Protein AF-A0A9D9GZP0-F1 (afdb_monomer_lite)

pLDDT: mean 79.46, std 10.84, range [44.0, 91.5]

Radius of gyration: 14.7 Å; chains: 1; bounding box: 45×24×39 Å

Foldseek 3Di:
DDPVVVVVLVVVLQVVLVVCCVVLCVVCVVLLVVCCVVQVVDDPVLSVLLSCLLVVHDLVRVCSNVVHDSVVSVVSVVVSCVSVVNPDPPDRSNNVSPVD

Organism: NCBI:txid2840905

Secondary structure (DSSP, 8-state):
--HHHHHHHHHHHHHHHHHHHHHHHHH-HHHHHHHHHH-TT--HHHHHHHHHHHTT--HHHHHHHTT--HHHHHHHHHHHHHHTT--STTS-HHHHHHT-

Structure (mmCIF, N/CA/C/O backbone):
data_AF-A0A9D9GZP0-F1
#
_entry.id   AF-A0A9D9GZP0-F1
#
loop_
_atom_site.group_PDB
_atom_site.id
_atom_site.type_symbol
_atom_site.label_atom_id
_atom_site.label_alt_id
_atom_site.label_comp_id
_atom_site.label_asym_id
_atom_site.label_entity_id
_atom_site.label_seq_id
_atom_site.pdbx_PDB_ins_code
_atom_site.Cartn_x
_atom_site.Cartn_y
_atom_site.Cartn_z
_atom_site.occupancy
_atom_site.B_iso_or_equiv
_atom_site.auth_seq_id
_atom_site.auth_comp_id
_atom_site.auth_asym_id
_atom_site.auth_atom_id
_atom_site.pdbx_PDB_model_num
ATOM 1 N N . MET A 1 1 ? 27.664 2.595 -17.533 1.00 44.00 1 MET A N 1
ATOM 2 C CA . MET A 1 1 ? 26.630 1.588 -17.196 1.00 44.00 1 MET A CA 1
ATOM 3 C C . MET A 1 1 ? 25.743 1.366 -18.411 1.00 44.00 1 MET A C 1
ATOM 5 O O . MET A 1 1 ? 25.167 2.324 -18.907 1.00 44.00 1 MET A O 1
ATOM 9 N N . SER A 1 2 ? 25.689 0.140 -18.927 1.00 46.94 2 SER A N 1
ATOM 10 C CA . SER A 1 2 ? 25.070 -0.187 -20.218 1.00 46.94 2 SER A CA 1
ATOM 11 C C . SER A 1 2 ? 23.527 -0.088 -20.174 1.00 46.94 2 SER A C 1
ATOM 13 O O . SER A 1 2 ? 22.919 -0.735 -19.318 1.00 46.94 2 SER A O 1
ATOM 15 N N . PRO A 1 3 ? 22.868 0.639 -21.106 1.00 70.25 3 PRO A N 1
ATOM 16 C CA . PRO A 1 3 ? 21.405 0.840 -21.148 1.00 70.25 3 PRO A CA 1
ATOM 17 C C . PRO A 1 3 ? 20.577 -0.454 -21.236 1.00 70.25 3 PRO A C 1
ATOM 19 O O . PRO A 1 3 ? 19.375 -0.463 -20.965 1.00 70.25 3 PRO A O 1
ATOM 22 N N . LEU A 1 4 ? 21.225 -1.551 -21.628 1.00 61.25 4 LEU A N 1
ATOM 23 C CA . LEU A 1 4 ? 20.617 -2.859 -21.833 1.00 61.25 4 LEU A CA 1
ATOM 24 C C . LEU A 1 4 ? 20.192 -3.529 -20.516 1.00 61.25 4 LEU A C 1
ATOM 26 O O . LEU A 1 4 ? 19.117 -4.119 -20.458 1.00 61.25 4 LEU A O 1
ATOM 30 N N . ILE A 1 5 ? 20.975 -3.368 -19.441 1.00 62.75 5 ILE A N 1
ATOM 31 C CA . ILE A 1 5 ? 20.692 -3.980 -18.128 1.00 62.75 5 ILE A CA 1
ATOM 32 C C . ILE A 1 5 ? 19.411 -3.392 -17.519 1.00 62.75 5 ILE A C 1
ATOM 34 O O . ILE A 1 5 ? 18.588 -4.116 -16.961 1.00 62.75 5 ILE A O 1
ATOM 38 N N . TRP A 1 6 ? 19.196 -2.083 -17.677 1.00 53.22 6 TRP A N 1
ATOM 39 C CA . TRP A 1 6 ? 17.972 -1.423 -17.219 1.00 53.22 6 TRP A CA 1
ATOM 40 C C . TRP A 1 6 ? 16.732 -1.886 -18.001 1.00 53.22 6 TRP A C 1
ATOM 42 O O . TRP A 1 6 ? 15.688 -2.124 -17.393 1.00 53.22 6 TRP A O 1
ATOM 52 N N . LYS A 1 7 ? 16.846 -2.077 -19.326 1.00 57.94 7 LYS A N 1
ATOM 53 C CA . LYS A 1 7 ? 15.741 -2.588 -20.159 1.00 57.94 7 LYS A CA 1
ATOM 54 C C . LYS A 1 7 ? 15.374 -4.029 -19.801 1.00 57.94 7 LYS A C 1
ATOM 56 O O . LYS A 1 7 ? 14.191 -4.320 -19.636 1.00 57.94 7 LYS A O 1
ATOM 61 N N . LEU A 1 8 ? 16.372 -4.899 -19.629 1.00 58.44 8 LEU A N 1
ATOM 62 C CA . LEU A 1 8 ? 16.159 -6.304 -19.268 1.00 58.44 8 LEU A CA 1
ATOM 63 C C . LEU A 1 8 ? 15.515 -6.440 -17.882 1.00 58.44 8 LEU A C 1
ATOM 65 O O . LEU A 1 8 ? 14.509 -7.133 -17.744 1.00 58.44 8 LEU A O 1
ATOM 69 N N . ARG A 1 9 ? 16.009 -5.700 -16.878 1.00 58.59 9 ARG A N 1
ATOM 70 C CA . ARG A 1 9 ? 15.409 -5.694 -15.532 1.00 58.59 9 ARG A CA 1
ATOM 71 C C . ARG A 1 9 ? 13.962 -5.191 -15.544 1.00 58.59 9 ARG A C 1
ATOM 73 O O . ARG A 1 9 ? 13.119 -5.712 -14.826 1.00 58.59 9 ARG A O 1
ATOM 80 N N . ARG A 1 10 ? 13.657 -4.197 -16.382 1.00 60.12 10 ARG A N 1
ATOM 81 C CA . ARG A 1 10 ? 12.310 -3.623 -16.505 1.00 60.12 10 ARG A CA 1
ATOM 82 C C . ARG A 1 10 ? 11.314 -4.573 -17.181 1.00 60.12 10 ARG A C 1
ATOM 84 O O . ARG A 1 10 ? 10.155 -4.591 -16.781 1.00 60.12 10 ARG A O 1
ATOM 91 N N . SER A 1 11 ? 11.757 -5.362 -18.164 1.00 56.97 11 SER A N 1
ATOM 92 C CA . SER A 1 11 ? 10.915 -6.356 -18.849 1.00 56.97 11 SER A CA 1
ATOM 93 C C . SER A 1 11 ? 10.502 -7.511 -17.934 1.00 56.97 11 SER A C 1
ATOM 95 O O . SER A 1 11 ? 9.370 -7.973 -18.020 1.00 56.97 11 SER A O 1
ATOM 97 N N . LEU A 1 12 ? 11.394 -7.954 -17.044 1.00 60.47 12 LEU A N 1
ATOM 98 C CA . LEU A 1 12 ? 11.100 -9.018 -16.077 1.00 60.47 12 LEU A CA 1
ATOM 99 C C . LEU A 1 12 ? 10.042 -8.573 -15.053 1.00 60.47 12 LEU A C 1
ATOM 101 O O . LEU A 1 12 ? 9.117 -9.320 -14.744 1.00 60.47 12 LEU A O 1
ATOM 105 N N . ASN A 1 13 ? 10.125 -7.322 -14.591 1.00 65.38 13 ASN A N 1
ATOM 106 C CA . ASN A 1 13 ? 9.195 -6.786 -13.595 1.00 65.38 13 ASN A CA 1
ATOM 107 C C . ASN A 1 13 ? 7.779 -6.552 -14.152 1.00 65.38 13 ASN A C 1
ATOM 109 O O . ASN A 1 13 ? 6.804 -6.691 -13.418 1.00 65.38 13 ASN A O 1
ATOM 113 N N . ALA A 1 14 ? 7.649 -6.203 -15.437 1.00 68.31 14 ALA A N 1
ATOM 114 C CA . ALA A 1 14 ? 6.343 -5.971 -16.059 1.00 68.31 14 ALA A CA 1
ATOM 115 C C . ALA A 1 14 ? 5.513 -7.262 -16.168 1.00 68.31 14 ALA A C 1
ATOM 117 O O . ALA A 1 14 ? 4.321 -7.248 -15.866 1.00 68.31 14 ALA A O 1
ATOM 118 N N . ASN A 1 15 ? 6.156 -8.375 -16.532 1.00 71.56 15 ASN A N 1
ATOM 119 C CA . ASN A 1 15 ? 5.501 -9.683 -16.602 1.00 71.56 15 ASN A CA 1
ATOM 120 C C . ASN A 1 15 ? 5.095 -10.174 -15.206 1.00 71.56 15 ASN A C 1
ATOM 122 O O . ASN A 1 15 ? 3.963 -10.609 -15.016 1.00 71.56 15 ASN A O 1
ATOM 126 N N . MET A 1 16 ? 5.966 -9.984 -14.208 1.00 70.94 16 MET A N 1
ATOM 127 C CA . MET A 1 16 ? 5.675 -10.323 -12.812 1.00 70.94 16 MET A CA 1
ATOM 128 C C . MET A 1 16 ? 4.451 -9.570 -12.267 1.00 70.94 16 MET A C 1
ATOM 130 O O . MET A 1 16 ? 3.625 -10.159 -11.574 1.00 70.94 16 MET A O 1
ATOM 134 N N . LEU A 1 17 ? 4.300 -8.280 -12.589 1.00 73.56 17 LEU A N 1
ATOM 135 C CA . LEU A 1 17 ? 3.126 -7.506 -12.175 1.00 73.56 17 LEU A CA 1
ATOM 136 C C . LEU A 1 17 ? 1.834 -8.033 -12.820 1.00 73.56 17 LEU A C 1
ATOM 138 O O . LEU A 1 17 ? 0.815 -8.132 -12.141 1.00 73.56 17 LEU A O 1
ATOM 142 N N . ALA A 1 18 ? 1.868 -8.372 -14.110 1.00 76.00 18 ALA A N 1
ATOM 143 C CA . ALA A 1 18 ? 0.698 -8.880 -14.823 1.00 76.00 18 ALA A CA 1
ATOM 144 C C . ALA A 1 18 ? 0.257 -10.262 -14.306 1.00 76.00 18 ALA A C 1
ATOM 146 O O . ALA A 1 18 ? -0.929 -10.477 -14.058 1.00 76.00 18 ALA A O 1
ATOM 147 N N . GLU A 1 19 ? 1.206 -11.173 -14.080 1.00 75.69 19 GLU A N 1
ATOM 148 C CA . GLU A 1 19 ? 0.947 -12.498 -13.498 1.00 75.69 19 GLU A CA 1
ATOM 149 C C . GLU A 1 19 ? 0.409 -12.395 -12.070 1.00 75.69 19 GLU A C 1
ATOM 151 O O . GLU A 1 19 ? -0.526 -13.109 -11.692 1.00 75.69 19 GLU A O 1
ATOM 156 N N . PHE A 1 20 ? 0.957 -11.460 -11.291 1.00 75.12 20 PHE A N 1
ATOM 157 C CA . PHE A 1 20 ? 0.458 -11.156 -9.961 1.00 75.12 20 PHE A CA 1
ATOM 158 C C . PHE A 1 20 ? -0.985 -10.649 -10.006 1.00 75.12 20 PHE A C 1
ATOM 160 O O . PHE A 1 20 ? -1.827 -11.150 -9.268 1.00 75.12 20 PHE A O 1
ATOM 167 N N . GLU A 1 21 ? -1.292 -9.670 -10.861 1.00 72.31 21 GLU A N 1
ATOM 168 C CA . GLU A 1 21 ? -2.646 -9.116 -10.971 1.00 72.31 21 GLU A CA 1
ATOM 169 C C . GLU A 1 21 ? -3.659 -10.172 -11.419 1.00 72.31 21 GLU A C 1
ATOM 171 O O . GLU A 1 21 ? -4.765 -10.213 -10.876 1.00 72.31 21 GLU A O 1
ATOM 176 N N . ALA A 1 22 ? -3.279 -11.050 -12.350 1.00 76.88 22 ALA A N 1
ATOM 177 C CA . ALA A 1 22 ? -4.118 -12.155 -12.800 1.00 76.88 22 ALA A CA 1
ATOM 178 C C . ALA A 1 22 ? -4.388 -13.160 -11.669 1.00 76.88 22 ALA A C 1
ATOM 180 O O . ALA A 1 22 ? -5.546 -13.463 -11.378 1.00 76.88 22 ALA A O 1
ATOM 181 N N . SER A 1 23 ? -3.335 -13.608 -10.980 1.00 74.62 23 SER A N 1
ATOM 182 C CA . SER A 1 23 ? -3.446 -14.571 -9.876 1.00 74.62 23 SER A CA 1
ATOM 183 C C . SER A 1 23 ? -4.224 -13.984 -8.696 1.00 74.62 23 SER A C 1
ATOM 185 O O . SER A 1 23 ? -5.107 -14.625 -8.131 1.00 74.62 23 SER A O 1
ATOM 187 N N . PHE A 1 24 ? -3.947 -12.727 -8.346 1.00 73.81 24 PHE A N 1
ATOM 188 C CA . PHE A 1 24 ? -4.603 -12.053 -7.233 1.00 73.81 24 PHE A CA 1
ATOM 189 C C . PHE A 1 24 ? -6.077 -11.765 -7.532 1.00 73.81 24 PHE A C 1
ATOM 191 O O . PHE A 1 24 ? -6.918 -11.972 -6.662 1.00 73.81 24 PHE A O 1
ATOM 198 N N . SER A 1 25 ? -6.418 -11.337 -8.753 1.00 71.19 25 SER A N 1
ATOM 199 C CA . SER A 1 25 ? -7.818 -11.080 -9.126 1.00 71.19 25 SER A CA 1
ATOM 200 C C . SER A 1 25 ? -8.663 -12.352 -9.096 1.00 71.19 25 SER A C 1
ATOM 202 O O . SER A 1 25 ? -9.817 -12.289 -8.687 1.00 71.19 25 SER A O 1
ATOM 204 N N . GLN A 1 26 ? -8.090 -13.503 -9.463 1.00 68.75 26 GLN A N 1
ATOM 205 C CA . GLN A 1 26 ? -8.789 -14.790 -9.400 1.00 68.75 26 GLN A CA 1
ATOM 206 C C . GLN A 1 26 ? -9.045 -15.257 -7.962 1.00 68.75 26 GLN A C 1
ATOM 208 O O . GLN A 1 26 ? -10.105 -15.805 -7.677 1.00 68.75 26 GLN A O 1
ATOM 213 N N . ILE A 1 27 ? -8.097 -15.030 -7.050 1.00 67.94 27 ILE A N 1
ATOM 214 C CA . ILE A 1 27 ? -8.197 -15.500 -5.658 1.00 67.94 27 ILE A CA 1
ATOM 215 C C . ILE A 1 27 ? -8.995 -14.515 -4.785 1.00 67.94 27 ILE A C 1
ATOM 217 O O . ILE A 1 27 ? -9.657 -14.913 -3.829 1.00 67.94 27 ILE A O 1
ATOM 221 N N . HIS A 1 28 ? -8.945 -13.220 -5.103 1.00 74.31 28 HIS A N 1
ATOM 222 C CA . HIS A 1 28 ? -9.412 -12.145 -4.226 1.00 74.31 28 HIS A CA 1
ATOM 223 C C . HIS A 1 28 ? -10.393 -11.184 -4.909 1.00 74.31 28 HIS A C 1
ATOM 225 O O . HIS A 1 28 ? -10.412 -9.988 -4.611 1.00 74.31 28 HIS A O 1
ATOM 231 N N . GLN A 1 29 ? -11.249 -11.683 -5.799 1.00 75.31 29 GLN A N 1
ATOM 232 C CA . GLN A 1 29 ? -12.276 -10.855 -6.438 1.00 75.31 29 GLN A CA 1
ATOM 233 C C . GLN A 1 29 ? -13.188 -10.166 -5.401 1.00 75.31 29 GLN A C 1
ATOM 235 O O . GLN A 1 29 ? -13.367 -8.947 -5.442 1.00 75.31 29 GLN A O 1
ATOM 240 N N . SER A 1 30 ? -13.648 -10.912 -4.391 1.00 80.44 30 SER A N 1
ATOM 241 C CA . SER A 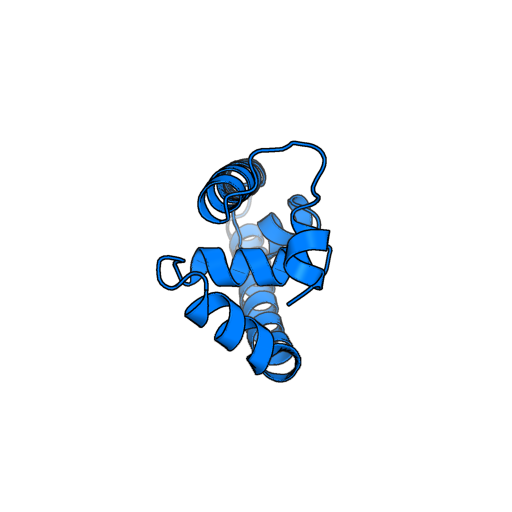1 30 ? -14.501 -10.401 -3.306 1.00 80.44 30 SER A CA 1
ATOM 242 C C . SER A 1 30 ? -13.827 -9.310 -2.466 1.00 80.44 30 SER A C 1
ATOM 244 O O . SER A 1 30 ? -14.490 -8.397 -1.979 1.00 80.44 30 SER A O 1
ATOM 246 N N . PHE A 1 31 ? -12.497 -9.349 -2.334 1.00 84.62 31 PHE A N 1
ATOM 247 C CA . PHE A 1 31 ? -11.742 -8.320 -1.617 1.00 84.62 31 PHE A CA 1
ATOM 248 C C . PHE A 1 31 ? -11.842 -6.967 -2.325 1.00 84.62 31 PHE A C 1
ATOM 250 O O . PHE A 1 31 ? -12.098 -5.949 -1.682 1.00 84.62 31 PHE A O 1
ATOM 257 N N . PHE A 1 32 ? -11.663 -6.936 -3.650 1.00 82.44 32 PHE A N 1
ATOM 258 C CA . PHE A 1 32 ? -11.771 -5.685 -4.402 1.00 82.44 32 PHE A CA 1
ATOM 259 C C . PHE A 1 32 ? -13.198 -5.148 -4.428 1.00 82.44 32 PHE A C 1
ATOM 261 O O . PHE A 1 32 ? -13.371 -3.931 -4.362 1.00 82.44 32 PHE A O 1
ATOM 268 N N . GLU A 1 33 ? -14.197 -6.029 -4.496 1.00 85.12 33 GLU A N 1
ATOM 269 C CA . GLU A 1 33 ? -15.611 -5.650 -4.436 1.00 85.12 33 GLU A CA 1
ATOM 270 C C . GLU A 1 33 ? -15.954 -5.001 -3.089 1.00 85.12 33 GLU A C 1
ATOM 272 O O . GLU A 1 33 ? -16.472 -3.882 -3.065 1.00 85.12 33 GLU A O 1
ATOM 277 N N . ASN A 1 34 ? -15.569 -5.631 -1.974 1.00 87.31 34 ASN A N 1
ATOM 278 C CA . ASN A 1 34 ? -15.778 -5.081 -0.631 1.00 87.31 34 ASN A CA 1
ATOM 279 C C . ASN A 1 34 ? -15.015 -3.761 -0.435 1.00 87.31 34 ASN A C 1
ATOM 281 O O . ASN A 1 34 ? -15.579 -2.771 0.031 1.00 87.31 34 ASN A O 1
ATOM 285 N N . LEU A 1 35 ? -13.753 -3.702 -0.873 1.00 86.75 35 LEU A N 1
ATOM 286 C CA . LEU A 1 35 ? -12.937 -2.491 -0.778 1.00 86.75 35 LEU A CA 1
ATOM 287 C C . LEU A 1 35 ? -13.512 -1.347 -1.627 1.00 86.75 35 LEU A C 1
ATOM 289 O O . LEU A 1 35 ? -13.436 -0.185 -1.236 1.00 86.75 35 LEU A O 1
ATOM 293 N N . GLN A 1 36 ? -14.083 -1.650 -2.794 1.00 85.94 36 GLN A N 1
ATOM 294 C CA . GLN A 1 36 ? -14.719 -0.655 -3.654 1.00 85.94 36 GLN A CA 1
ATOM 295 C C . GLN A 1 36 ? -16.056 -0.170 -3.095 1.00 85.94 36 GLN A C 1
ATOM 297 O O . GLN A 1 36 ? -16.379 1.005 -3.276 1.00 85.94 36 GLN A O 1
ATOM 302 N N . LYS A 1 37 ? -16.804 -1.045 -2.417 1.00 87.50 37 LYS A N 1
ATOM 303 C CA . LYS A 1 37 ? -18.055 -0.698 -1.741 1.00 87.50 37 LYS A CA 1
ATOM 304 C C . LYS A 1 37 ? -17.811 0.259 -0.572 1.00 87.50 37 LYS A C 1
ATOM 306 O O . LYS A 1 37 ? -18.481 1.285 -0.488 1.00 87.50 37 LYS A O 1
ATOM 311 N N . ASP A 1 38 ? -16.815 -0.031 0.260 1.00 86.81 38 ASP A N 1
ATOM 312 C CA . ASP A 1 38 ? -16.524 0.764 1.460 1.00 86.81 38 ASP A CA 1
ATOM 313 C C . ASP A 1 38 ? -15.683 2.010 1.147 1.00 86.81 38 ASP A C 1
ATOM 315 O O . ASP A 1 38 ? -15.884 3.080 1.723 1.00 86.81 38 ASP A O 1
ATOM 319 N N . PHE A 1 39 ? -14.760 1.903 0.186 1.00 88.31 39 PHE A N 1
ATOM 320 C CA . PHE A 1 39 ? -13.845 2.978 -0.196 1.00 88.31 39 PHE A CA 1
ATOM 321 C C . PHE A 1 39 ? -13.885 3.266 -1.709 1.00 88.31 39 PHE A C 1
ATOM 323 O O . PHE A 1 39 ? -12.874 3.129 -2.412 1.00 88.31 39 PHE A O 1
ATOM 330 N N . PRO A 1 40 ? -15.017 3.774 -2.237 1.00 86.38 40 PRO A N 1
ATOM 331 C CA . PRO A 1 40 ? -15.186 4.043 -3.670 1.00 86.38 40 PRO A CA 1
ATOM 332 C C . PRO A 1 40 ? -14.236 5.124 -4.208 1.00 86.38 40 PRO A C 1
ATOM 334 O O . PRO A 1 40 ? -14.004 5.211 -5.410 1.00 86.38 40 PRO A O 1
ATOM 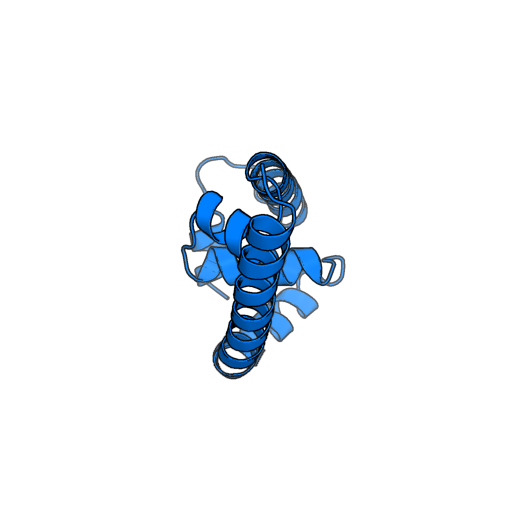337 N N . ARG A 1 41 ? -13.647 5.942 -3.324 1.00 87.00 41 ARG A N 1
ATOM 338 C CA . ARG A 1 41 ? -12.690 7.010 -3.667 1.00 87.00 41 ARG A CA 1
ATOM 339 C C . ARG A 1 41 ? -11.245 6.521 -3.846 1.00 87.00 41 ARG A C 1
ATOM 341 O O . ARG A 1 41 ? -10.363 7.341 -4.118 1.00 87.00 41 ARG A O 1
ATOM 348 N N . LEU A 1 42 ? -10.968 5.229 -3.642 1.00 87.88 42 LEU A N 1
ATOM 349 C CA . LEU A 1 42 ? -9.636 4.669 -3.878 1.00 87.88 42 LEU A CA 1
ATOM 350 C C . LEU A 1 42 ? -9.365 4.528 -5.373 1.00 87.88 42 LEU A C 1
ATOM 352 O O . LEU A 1 42 ? -10.145 3.941 -6.123 1.00 87.88 42 LEU A O 1
ATOM 356 N N . THR A 1 43 ? -8.208 5.027 -5.789 1.00 88.38 43 THR A N 1
ATOM 357 C CA . THR A 1 43 ? -7.715 4.850 -7.158 1.00 88.38 43 THR A CA 1
ATOM 358 C C . THR A 1 43 ? -7.305 3.397 -7.404 1.00 88.38 43 THR A C 1
ATOM 360 O O . THR A 1 43 ? -6.985 2.661 -6.469 1.00 88.38 43 THR A O 1
ATOM 363 N N . HIS A 1 44 ? -7.235 2.975 -8.669 1.00 83.69 44 HIS A N 1
ATOM 364 C CA . HIS A 1 44 ? -6.755 1.631 -9.019 1.00 83.69 44 HIS A CA 1
ATOM 365 C C . HIS A 1 44 ? -5.359 1.330 -8.449 1.00 83.69 44 HIS A C 1
ATOM 367 O O . HIS A 1 44 ? -5.122 0.236 -7.943 1.00 83.69 44 HIS A O 1
ATOM 373 N N . ALA A 1 45 ? -4.455 2.314 -8.454 1.00 84.62 45 ALA A N 1
ATOM 374 C CA . ALA A 1 45 ? -3.123 2.171 -7.869 1.00 84.62 45 ALA A CA 1
ATOM 375 C C . ALA A 1 45 ? -3.169 1.934 -6.348 1.00 84.62 45 ALA A C 1
ATOM 377 O O . ALA A 1 45 ? -2.398 1.138 -5.819 1.00 84.62 45 ALA A O 1
ATOM 378 N N . GLU A 1 46 ? -4.093 2.587 -5.644 1.00 88.38 46 GLU A N 1
ATOM 379 C CA . GLU A 1 46 ? -4.285 2.398 -4.204 1.00 88.38 46 GLU A CA 1
ATOM 380 C C . GLU A 1 46 ? -4.912 1.040 -3.880 1.00 88.38 46 GLU A C 1
ATOM 382 O O . GLU A 1 46 ? -4.475 0.388 -2.937 1.00 88.38 46 GLU A O 1
ATOM 387 N N . LYS A 1 47 ? -5.866 0.571 -4.693 1.00 87.25 47 LYS A N 1
ATOM 388 C CA . LYS A 1 47 ? -6.435 -0.779 -4.561 1.00 87.25 47 LYS A CA 1
ATOM 389 C C . LYS A 1 47 ? -5.365 -1.859 -4.750 1.00 87.25 47 LYS A C 1
ATOM 391 O O . LYS A 1 47 ? -5.289 -2.788 -3.949 1.00 87.25 47 LYS A O 1
ATOM 396 N N . ARG A 1 48 ? -4.487 -1.703 -5.750 1.00 86.00 48 ARG A N 1
ATOM 397 C CA . ARG A 1 48 ? -3.320 -2.585 -5.950 1.00 86.00 48 ARG A CA 1
ATOM 398 C C . ARG A 1 48 ? -2.377 -2.548 -4.752 1.00 86.00 48 ARG A C 1
ATOM 400 O O . ARG A 1 48 ? -1.935 -3.589 -4.282 1.00 86.00 48 ARG A O 1
ATOM 407 N N . LEU A 1 49 ? -2.118 -1.362 -4.201 1.00 88.50 49 LEU A N 1
ATOM 408 C CA . LEU A 1 49 ? -1.315 -1.233 -2.989 1.00 88.50 49 LEU A CA 1
ATOM 409 C C . LEU A 1 49 ? -1.946 -1.979 -1.800 1.00 88.50 49 LEU A C 1
ATOM 411 O O . LEU A 1 49 ? -1.224 -2.671 -1.088 1.00 88.50 49 LEU A O 1
ATOM 415 N N . CYS A 1 50 ? -3.267 -1.902 -1.606 1.00 89.38 50 CYS A N 1
ATOM 416 C CA . CYS A 1 50 ? -3.962 -2.689 -0.582 1.00 89.38 50 CYS A CA 1
ATOM 417 C C . CYS A 1 50 ? -3.773 -4.198 -0.790 1.00 89.38 50 CYS A C 1
ATOM 419 O O . CYS A 1 50 ? -3.456 -4.905 0.164 1.00 89.38 50 CYS A O 1
ATOM 421 N N . ALA A 1 51 ? -3.912 -4.678 -2.028 1.00 86.81 51 ALA A N 1
ATOM 422 C CA . ALA A 1 51 ? -3.701 -6.082 -2.376 1.00 86.81 51 ALA A CA 1
ATOM 423 C C . ALA A 1 51 ? -2.298 -6.565 -1.980 1.00 86.81 51 ALA A C 1
ATOM 425 O O . ALA A 1 51 ? -2.154 -7.553 -1.262 1.00 86.81 51 ALA A O 1
ATOM 426 N N . PHE A 1 52 ? -1.259 -5.815 -2.354 1.00 86.75 52 PHE A N 1
ATOM 427 C CA . PHE A 1 52 ? 0.111 -6.166 -1.988 1.00 86.75 52 PHE A CA 1
ATOM 428 C C . PHE A 1 52 ? 0.340 -6.187 -0.470 1.00 86.75 52 PHE A C 1
ATOM 430 O O . PHE A 1 52 ? 1.058 -7.041 0.047 1.00 86.75 52 PHE A O 1
ATOM 437 N N . ILE A 1 53 ? -0.272 -5.252 0.258 1.00 87.94 53 ILE A N 1
ATOM 438 C CA . ILE A 1 53 ? -0.138 -5.168 1.717 1.00 87.94 53 ILE A CA 1
ATOM 439 C C . ILE A 1 53 ? -0.873 -6.319 2.411 1.00 87.94 53 ILE A C 1
ATOM 441 O O . ILE A 1 53 ? -0.365 -6.832 3.406 1.00 87.94 53 ILE A O 1
ATOM 445 N N . ARG A 1 54 ? -2.024 -6.747 1.880 1.00 85.88 54 ARG A N 1
ATOM 446 C CA . ARG A 1 54 ? -2.774 -7.915 2.365 1.00 85.88 54 ARG A CA 1
ATOM 447 C C . ARG A 1 54 ? -1.964 -9.205 2.242 1.00 85.88 54 ARG A C 1
ATOM 449 O O . ARG A 1 54 ? -2.032 -10.047 3.128 1.00 85.88 54 ARG A O 1
ATOM 456 N N . LEU A 1 55 ? -1.149 -9.329 1.196 1.00 83.44 55 LEU A N 1
ATOM 457 C CA . LEU A 1 55 ? -0.216 -10.448 1.026 1.00 83.44 55 LEU A CA 1
ATOM 458 C C . LEU A 1 55 ? 1.053 -10.342 1.883 1.00 83.44 55 LEU A C 1
ATOM 460 O O . LEU A 1 55 ? 1.992 -11.106 1.686 1.00 83.44 55 LEU A O 1
ATOM 464 N N . ASN A 1 56 ? 1.108 -9.388 2.815 1.00 84.25 56 ASN A N 1
ATOM 465 C CA . ASN A 1 56 ? 2.258 -9.141 3.681 1.00 84.25 56 ASN A CA 1
ATOM 466 C C . ASN A 1 56 ? 3.563 -8.810 2.935 1.00 84.25 56 ASN A C 1
ATOM 468 O O . ASN A 1 56 ? 4.645 -8.957 3.501 1.00 84.25 56 ASN A O 1
ATOM 472 N N . LEU A 1 57 ? 3.481 -8.287 1.705 1.00 85.81 57 LEU A N 1
ATOM 473 C CA . LEU A 1 57 ? 4.670 -7.836 0.983 1.00 85.81 57 LEU A CA 1
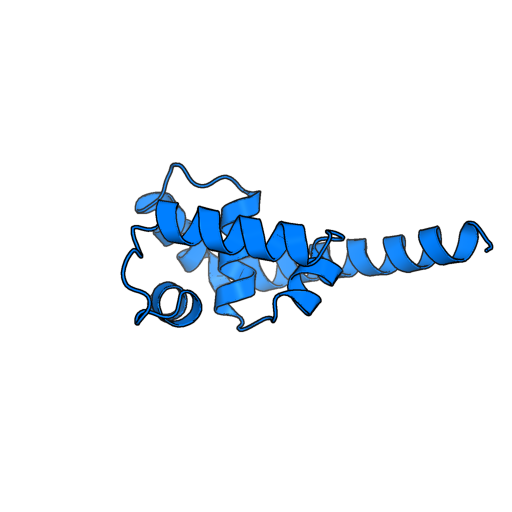ATOM 474 C C . LEU A 1 57 ? 5.297 -6.615 1.666 1.00 85.81 57 LEU A C 1
ATOM 476 O O . LEU A 1 57 ? 4.624 -5.665 2.099 1.00 85.81 57 LEU A O 1
ATOM 480 N N . SER A 1 58 ? 6.624 -6.623 1.724 1.00 87.12 58 SER A N 1
ATOM 481 C CA . SER A 1 58 ? 7.422 -5.525 2.249 1.00 87.12 58 SER A CA 1
ATOM 482 C C . SER A 1 58 ? 7.419 -4.330 1.294 1.00 87.12 58 SER A C 1
ATOM 484 O O . SER A 1 58 ? 7.272 -4.455 0.081 1.00 87.12 58 SER A O 1
ATOM 486 N N . THR A 1 59 ? 7.670 -3.130 1.822 1.00 88.50 59 THR A N 1
ATOM 487 C CA . THR A 1 59 ? 7.775 -1.904 1.009 1.00 88.50 59 THR A CA 1
ATOM 488 C C . THR A 1 59 ? 8.792 -2.038 -0.132 1.00 88.50 59 THR A C 1
ATOM 490 O O . THR A 1 59 ? 8.601 -1.439 -1.187 1.00 88.50 59 THR A O 1
ATOM 493 N N . LYS A 1 60 ? 9.863 -2.821 0.062 1.00 85.88 60 LYS A N 1
ATOM 494 C CA . LYS A 1 60 ? 10.898 -3.050 -0.957 1.00 85.88 60 LYS A CA 1
ATOM 495 C C . LYS A 1 60 ? 10.398 -3.953 -2.084 1.00 85.88 60 LYS A C 1
ATOM 497 O O . LYS A 1 60 ? 10.640 -3.639 -3.245 1.00 85.88 60 LYS A O 1
ATOM 502 N N . GLU A 1 61 ? 9.685 -5.027 -1.753 1.00 84.25 61 GLU A N 1
ATOM 503 C CA . GLU A 1 61 ? 9.088 -5.932 -2.745 1.00 84.25 61 GLU A CA 1
ATOM 504 C C . GLU A 1 61 ? 8.012 -5.209 -3.552 1.00 84.25 61 GLU A C 1
ATOM 506 O O . GLU A 1 61 ? 8.038 -5.239 -4.778 1.00 84.25 61 GLU A O 1
ATOM 511 N N . ILE A 1 62 ? 7.142 -4.451 -2.880 1.00 87.25 62 ILE A N 1
ATOM 512 C CA . ILE A 1 62 ? 6.115 -3.636 -3.544 1.00 87.25 62 ILE A CA 1
ATOM 513 C C . ILE A 1 62 ? 6.758 -2.623 -4.495 1.00 87.25 62 ILE A C 1
ATOM 515 O O . ILE A 1 62 ? 6.312 -2.468 -5.627 1.00 87.25 62 ILE A O 1
ATOM 519 N N . ALA A 1 63 ? 7.826 -1.950 -4.064 1.00 87.94 63 ALA A N 1
ATOM 520 C CA . ALA A 1 63 ? 8.559 -1.007 -4.903 1.00 87.94 63 ALA A CA 1
ATOM 521 C C . ALA A 1 63 ? 9.171 -1.682 -6.136 1.00 87.94 63 ALA A C 1
ATOM 523 O O . ALA A 1 63 ? 9.109 -1.131 -7.234 1.00 87.94 63 ALA A O 1
ATOM 524 N N . MET A 1 64 ? 9.705 -2.895 -5.976 1.00 84.44 64 MET A N 1
ATOM 525 C CA . MET A 1 64 ? 10.257 -3.678 -7.078 1.00 84.44 64 MET A CA 1
ATOM 526 C C . MET A 1 64 ? 9.175 -4.078 -8.089 1.00 84.44 64 MET A C 1
ATOM 528 O O . MET A 1 64 ? 9.357 -3.846 -9.286 1.00 84.44 64 MET A O 1
ATOM 532 N N . VAL A 1 65 ? 8.042 -4.598 -7.607 1.00 81.56 65 VAL A N 1
ATOM 533 C CA . VAL A 1 65 ? 6.904 -5.042 -8.431 1.00 81.56 65 VAL A CA 1
ATOM 534 C C . VAL A 1 65 ? 6.237 -3.864 -9.144 1.00 81.56 65 VAL A C 1
ATOM 536 O O . VAL A 1 65 ? 5.968 -3.925 -10.339 1.00 81.56 65 VAL A O 1
ATOM 539 N N . MET 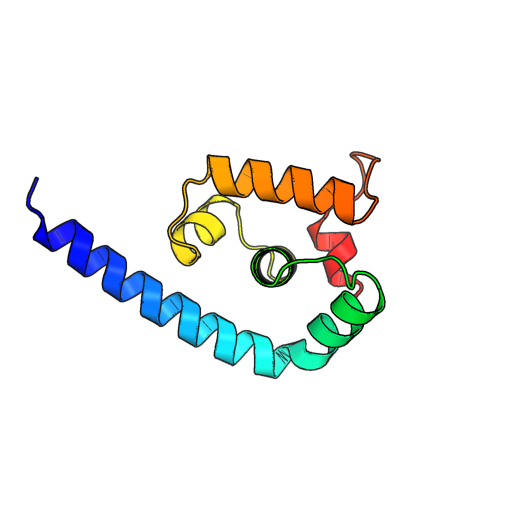A 1 66 ? 6.029 -2.746 -8.445 1.00 81.44 66 MET A N 1
ATOM 540 C CA . MET A 1 66 ? 5.448 -1.533 -9.032 1.00 81.44 66 MET A CA 1
ATOM 541 C C . MET A 1 66 ? 6.455 -0.719 -9.857 1.00 81.44 66 MET A C 1
ATOM 543 O O . MET A 1 66 ? 6.075 0.288 -10.455 1.00 81.44 66 MET A O 1
ATOM 547 N N . ASN A 1 67 ? 7.730 -1.125 -9.880 1.00 83.00 67 ASN A N 1
ATOM 548 C CA . ASN A 1 67 ? 8.838 -0.380 -10.477 1.00 83.00 67 ASN A CA 1
ATOM 549 C C . ASN A 1 67 ? 8.872 1.095 -10.014 1.00 83.00 67 ASN A C 1
ATOM 551 O O . ASN A 1 67 ? 9.041 2.021 -10.810 1.00 83.00 67 ASN A O 1
ATOM 555 N N . GLN A 1 68 ? 8.667 1.302 -8.714 1.00 85.31 68 GLN A N 1
ATOM 556 C CA . GLN A 1 68 ? 8.672 2.603 -8.047 1.00 85.31 68 GLN A CA 1
ATOM 557 C C . GLN A 1 68 ? 9.818 2.697 -7.044 1.00 85.31 68 GLN A C 1
ATOM 559 O O . GLN A 1 68 ? 10.409 1.697 -6.641 1.00 85.31 68 GLN A O 1
ATOM 564 N N . ASP A 1 69 ? 10.112 3.916 -6.603 1.00 89.62 69 ASP A N 1
ATOM 565 C CA . ASP A 1 69 ? 11.049 4.116 -5.507 1.00 89.62 69 ASP A CA 1
ATOM 566 C C . ASP A 1 69 ? 10.432 3.643 -4.167 1.00 89.62 69 ASP A C 1
ATOM 568 O O . ASP A 1 69 ? 9.265 3.948 -3.883 1.00 89.62 69 ASP A O 1
ATOM 572 N N . PRO A 1 70 ? 11.181 2.931 -3.301 1.00 89.19 70 PRO A N 1
ATOM 573 C CA . PRO A 1 70 ? 10.690 2.504 -1.989 1.00 89.19 70 PRO A CA 1
ATOM 574 C C . PRO A 1 70 ? 10.155 3.648 -1.120 1.00 89.19 70 PRO A C 1
ATOM 576 O O . PRO A 1 70 ? 9.207 3.457 -0.351 1.00 89.19 70 PRO A O 1
ATOM 579 N N . ASN A 1 71 ? 10.716 4.854 -1.245 1.00 91.50 71 ASN A N 1
ATOM 580 C CA . ASN A 1 71 ? 10.231 6.032 -0.540 1.00 91.50 71 ASN A CA 1
ATOM 581 C C . ASN A 1 71 ? 8.861 6.482 -1.069 1.00 91.50 71 ASN A C 1
ATOM 583 O O . ASN A 1 71 ? 7.991 6.852 -0.276 1.00 91.50 71 ASN A O 1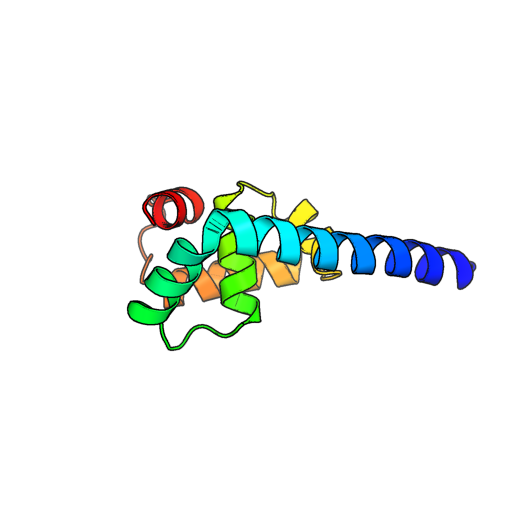
ATOM 587 N N . SER A 1 72 ? 8.627 6.390 -2.382 1.00 90.25 72 SER A N 1
ATOM 588 C CA . SER A 1 72 ? 7.312 6.647 -2.985 1.00 90.25 72 SER A CA 1
ATOM 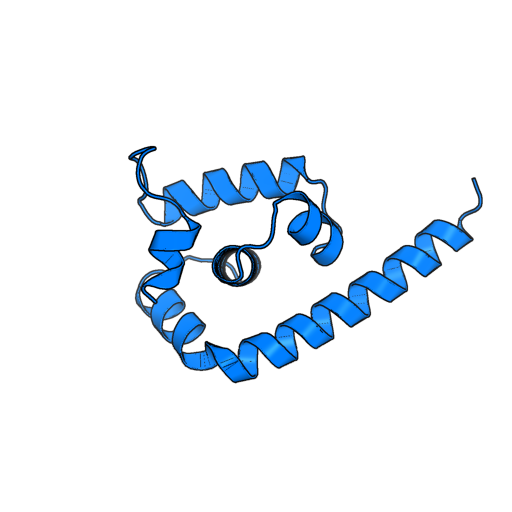589 C C . SER A 1 72 ? 6.257 5.680 -2.449 1.00 90.25 72 SER A C 1
ATOM 591 O O . SER A 1 72 ? 5.180 6.122 -2.043 1.00 90.25 72 SER A O 1
ATOM 593 N N . VAL A 1 73 ? 6.583 4.387 -2.338 1.00 91.12 73 VAL A N 1
ATOM 594 C CA . VAL A 1 73 ? 5.679 3.376 -1.759 1.00 91.12 73 VAL A CA 1
ATOM 595 C C . VAL A 1 73 ? 5.411 3.648 -0.277 1.00 91.12 73 VAL A C 1
ATOM 597 O O . VAL A 1 73 ? 4.270 3.552 0.181 1.00 91.12 73 VAL A O 1
ATOM 600 N N . ARG A 1 74 ? 6.430 4.058 0.488 1.00 90.69 74 ARG A N 1
ATOM 601 C CA . ARG A 1 74 ? 6.266 4.458 1.895 1.00 90.69 74 ARG A CA 1
ATOM 602 C C . ARG A 1 74 ? 5.296 5.634 2.036 1.00 90.69 74 ARG A C 1
ATOM 604 O O . ARG A 1 74 ? 4.403 5.592 2.881 1.00 90.69 74 ARG A O 1
ATOM 611 N N . ILE A 1 75 ? 5.435 6.662 1.198 1.00 91.50 75 ILE A N 1
ATOM 612 C CA . ILE A 1 75 ? 4.521 7.814 1.179 1.00 91.50 75 ILE A CA 1
ATOM 613 C C . ILE A 1 75 ? 3.109 7.369 0.779 1.00 91.50 75 ILE A C 1
ATOM 615 O O . ILE A 1 75 ? 2.137 7.790 1.410 1.00 91.50 75 ILE A O 1
ATOM 619 N N . ALA A 1 76 ? 2.982 6.495 -0.222 1.00 91.19 76 ALA A N 1
ATOM 620 C CA . ALA A 1 76 ? 1.698 5.945 -0.645 1.00 91.19 76 ALA A CA 1
ATOM 621 C C . ALA A 1 76 ? 1.006 5.174 0.491 1.00 91.19 76 ALA A C 1
ATOM 623 O O . ALA A 1 76 ? -0.171 5.416 0.747 1.00 91.19 76 ALA A O 1
ATOM 624 N N . ARG A 1 77 ? 1.740 4.354 1.258 1.00 89.56 77 ARG A N 1
ATOM 625 C CA . ARG A 1 77 ? 1.231 3.667 2.460 1.00 89.56 77 ARG A CA 1
ATOM 626 C C . ARG A 1 77 ? 0.702 4.641 3.513 1.00 89.56 77 ARG A C 1
ATOM 628 O O . ARG A 1 77 ? -0.377 4.423 4.055 1.00 89.56 77 ARG A O 1
ATOM 635 N N . VAL A 1 78 ? 1.422 5.731 3.782 1.00 89.25 78 VAL A N 1
ATOM 636 C CA . VAL A 1 78 ? 0.972 6.765 4.734 1.00 89.25 78 VAL A CA 1
ATOM 637 C C . VAL A 1 78 ? -0.302 7.456 4.238 1.00 89.25 78 VAL A C 1
ATOM 639 O O . VAL A 1 78 ? -1.233 7.671 5.013 1.00 89.25 78 VAL A O 1
ATOM 642 N N . ARG A 1 79 ? -0.376 7.786 2.943 1.00 90.00 79 ARG A N 1
ATOM 643 C CA . ARG A 1 79 ? -1.571 8.397 2.338 1.00 90.00 79 ARG A CA 1
ATOM 644 C C . ARG A 1 79 ? -2.771 7.455 2.391 1.00 90.00 79 ARG A C 1
ATOM 646 O O . ARG A 1 79 ? -3.842 7.889 2.807 1.00 90.00 79 ARG A O 1
ATOM 653 N N . LEU A 1 80 ? -2.563 6.192 2.026 1.00 90.19 80 LEU A N 1
ATOM 654 C CA . LEU A 1 80 ? -3.575 5.142 2.048 1.00 90.19 80 LEU A CA 1
ATOM 655 C C . LEU A 1 80 ? -4.129 4.951 3.460 1.00 90.19 80 LEU A C 1
ATOM 657 O O . LEU A 1 80 ? -5.338 4.963 3.652 1.00 90.19 80 LEU A O 1
ATOM 661 N N . ARG A 1 81 ? -3.246 4.897 4.462 1.00 88.06 81 ARG A N 1
ATOM 662 C CA . ARG A 1 81 ? -3.631 4.786 5.871 1.00 88.06 81 ARG A CA 1
ATOM 663 C C . ARG A 1 81 ? -4.603 5.892 6.300 1.00 88.06 81 ARG A C 1
ATOM 665 O O . ARG A 1 81 ? -5.619 5.603 6.920 1.00 88.06 81 ARG A O 1
ATOM 672 N N . ARG A 1 82 ? -4.333 7.148 5.921 1.00 87.75 82 ARG A N 1
ATOM 673 C CA . ARG A 1 82 ? -5.242 8.275 6.210 1.00 87.75 82 ARG A CA 1
ATOM 674 C C . ARG A 1 82 ? -6.571 8.159 5.466 1.00 87.75 82 ARG A C 1
ATOM 676 O O . ARG A 1 82 ? -7.598 8.499 6.035 1.00 87.75 82 ARG A O 1
ATOM 683 N N . LYS A 1 83 ? -6.559 7.686 4.215 1.00 88.25 83 LYS A N 1
ATOM 684 C CA . LYS A 1 83 ? -7.783 7.472 3.423 1.00 88.25 83 LYS A CA 1
ATOM 685 C C . LYS A 1 83 ? -8.681 6.379 4.002 1.00 88.25 83 LYS A C 1
ATOM 687 O O . LYS A 1 83 ? -9.893 6.500 3.903 1.00 88.25 83 LYS A O 1
ATOM 692 N N . LEU A 1 84 ? -8.085 5.359 4.615 1.00 86.44 84 LEU A N 1
ATOM 693 C CA . LEU A 1 84 ? -8.797 4.277 5.300 1.00 86.44 84 LEU A CA 1
ATOM 694 C C . LEU A 1 84 ? -9.220 4.648 6.735 1.00 86.44 84 LEU A C 1
ATOM 696 O O . LEU A 1 84 ? -9.752 3.808 7.445 1.00 86.44 84 LEU A O 1
ATOM 700 N N . GLY A 1 85 ? -8.964 5.882 7.187 1.00 84.56 85 GLY A N 1
ATOM 701 C CA . GLY A 1 85 ? -9.344 6.338 8.530 1.00 84.56 85 GLY A CA 1
ATOM 702 C C . GLY A 1 85 ? -8.477 5.793 9.671 1.00 84.56 85 GLY A C 1
ATOM 703 O O . GLY A 1 85 ? -8.781 6.033 10.835 1.00 84.56 85 GLY A O 1
ATOM 704 N N . LEU A 1 86 ? -7.368 5.112 9.368 1.00 83.88 86 LEU A N 1
ATOM 705 C CA . LEU A 1 86 ? -6.501 4.465 10.358 1.00 83.88 86 LEU A CA 1
ATOM 706 C C . LEU A 1 86 ? -5.537 5.480 11.003 1.00 83.88 86 LEU A C 1
ATOM 708 O O . LEU A 1 86 ? -4.351 5.562 10.665 1.00 83.88 86 LEU A O 1
ATOM 712 N N . THR A 1 87 ? -6.032 6.297 11.928 1.00 72.31 87 THR A N 1
ATOM 713 C CA . THR A 1 87 ? -5.248 7.355 12.599 1.00 72.31 87 THR A CA 1
ATOM 714 C C . THR A 1 87 ? -4.371 6.836 13.743 1.00 72.31 87 THR A C 1
ATOM 716 O O . THR A 1 87 ? -3.276 7.357 13.965 1.00 72.31 87 THR A O 1
ATOM 719 N N . SER A 1 88 ? -4.791 5.774 14.429 1.00 70.50 88 SER A N 1
ATOM 720 C CA . SER A 1 88 ? -4.074 5.184 15.568 1.00 70.50 88 SER A CA 1
ATOM 721 C C . SER A 1 88 ? -2.882 4.356 15.110 1.00 70.50 88 SER A C 1
ATOM 723 O O . SER A 1 88 ? -3.080 3.430 14.342 1.00 70.50 88 SER A O 1
ATOM 725 N N . LYS A 1 89 ? -1.653 4.612 15.585 1.00 65.50 89 LYS A N 1
ATOM 726 C CA . LYS A 1 89 ? -0.439 3.846 15.198 1.00 65.50 89 LYS A CA 1
ATOM 727 C C . LYS A 1 89 ? -0.489 2.345 15.533 1.00 65.50 89 LYS A C 1
ATOM 729 O O . LYS A 1 89 ? 0.310 1.597 14.981 1.00 65.50 89 LYS A O 1
ATOM 734 N N . SER A 1 90 ? -1.384 1.933 16.427 1.00 62.94 90 SER A N 1
ATOM 735 C CA . SER A 1 90 ? -1.523 0.556 16.909 1.00 62.94 90 SER A CA 1
ATOM 736 C C . SER A 1 90 ? -2.110 -0.402 15.874 1.00 62.94 90 SER A C 1
ATOM 738 O O . SER A 1 90 ? -1.796 -1.584 15.912 1.00 62.94 90 SER A O 1
ATOM 740 N N . GLU A 1 91 ? -2.929 0.082 14.938 1.00 69.06 91 GLU A N 1
ATOM 741 C CA . GLU A 1 91 ? -3.598 -0.801 13.981 1.00 69.06 91 GLU A CA 1
ATOM 742 C C . GLU A 1 91 ? -2.701 -1.058 12.763 1.00 69.06 91 GLU A C 1
ATOM 744 O O . GLU A 1 91 ? -2.311 -0.126 12.041 1.00 69.06 91 GLU A O 1
ATOM 749 N N . SER A 1 92 ? -2.319 -2.314 12.524 1.00 80.19 92 SER A N 1
ATOM 750 C CA . SER A 1 92 ? -1.533 -2.637 11.335 1.00 80.19 92 SER A CA 1
ATOM 751 C C . SER A 1 92 ? -2.403 -2.503 10.089 1.00 80.19 92 SER A C 1
ATOM 753 O O . SER A 1 92 ? -3.497 -3.052 10.011 1.00 80.19 92 SER A O 1
ATOM 755 N N . LEU A 1 93 ? -1.889 -1.809 9.070 1.00 81.31 93 LEU A N 1
ATOM 756 C CA . LEU A 1 93 ? -2.578 -1.688 7.783 1.00 81.31 93 LEU A CA 1
ATOM 757 C C . LEU A 1 93 ? -2.788 -3.065 7.126 1.00 81.31 93 LEU A C 1
ATOM 759 O O . LEU A 1 93 ? -3.789 -3.259 6.449 1.00 81.31 93 LEU A O 1
ATOM 763 N N . SER A 1 94 ? -1.872 -4.018 7.340 1.00 83.38 94 SER A N 1
ATOM 764 C CA . SER A 1 94 ? -2.033 -5.391 6.845 1.00 83.38 94 SER A CA 1
ATOM 765 C C . SER A 1 94 ? -3.127 -6.156 7.582 1.00 83.38 94 SER A C 1
ATOM 767 O O . SER A 1 94 ? -3.874 -6.884 6.945 1.00 83.38 94 SER A O 1
ATOM 769 N N . GLU A 1 95 ? -3.266 -5.951 8.891 1.00 83.25 95 GLU A N 1
ATOM 770 C CA . GLU A 1 95 ? -4.298 -6.602 9.702 1.00 83.25 95 GLU A CA 1
ATOM 771 C C . GLU A 1 95 ? -5.689 -6.025 9.419 1.00 83.25 95 GLU A C 1
ATOM 773 O O . GLU A 1 95 ? -6.663 -6.759 9.310 1.00 83.25 95 GLU A O 1
ATOM 778 N N . PHE A 1 96 ? -5.793 -4.712 9.210 1.00 85.75 96 PHE A N 1
ATOM 779 C CA . PHE A 1 96 ? -7.043 -4.109 8.753 1.00 85.75 96 PHE A CA 1
ATOM 780 C C . PHE A 1 96 ? -7.486 -4.706 7.410 1.00 85.75 96 PHE A C 1
ATOM 782 O O . PHE A 1 96 ? -8.633 -5.109 7.241 1.00 85.75 96 PHE A O 1
ATOM 789 N N . LEU A 1 97 ? -6.553 -4.813 6.461 1.00 84.88 97 LEU A N 1
ATOM 790 C CA . LEU A 1 97 ? -6.830 -5.368 5.139 1.00 84.88 97 LEU A CA 1
ATOM 791 C C . LEU A 1 97 ? -7.002 -6.889 5.145 1.00 84.88 97 LEU A C 1
ATOM 793 O O . LEU A 1 97 ? -7.555 -7.402 4.176 1.00 84.88 97 LEU A O 1
ATOM 797 N N . SER A 1 98 ? -6.547 -7.612 6.178 1.00 82.00 98 SER A N 1
ATOM 798 C CA . SER A 1 98 ? -6.731 -9.065 6.297 1.00 82.00 98 SER A CA 1
ATOM 799 C C . SER A 1 98 ? -8.169 -9.451 6.664 1.00 82.00 98 SER A C 1
ATOM 801 O O . SER A 1 98 ? -8.608 -10.547 6.323 1.00 82.00 98 SER A O 1
ATOM 803 N N . ARG A 1 99 ? -8.910 -8.536 7.303 1.00 79.75 99 ARG A N 1
ATOM 804 C CA . ARG A 1 99 ? -10.315 -8.714 7.716 1.00 79.75 99 ARG A CA 1
ATOM 805 C C . ARG A 1 99 ? -11.327 -8.612 6.566 1.00 79.75 99 ARG A C 1
ATOM 807 O O . ARG A 1 99 ? -12.489 -8.952 6.763 1.00 79.75 99 ARG A O 1
ATOM 814 N N . TYR A 1 100 ? -10.881 -8.146 5.399 1.00 69.19 100 TYR A N 1
ATOM 815 C CA . TYR A 1 100 ? -11.637 -8.121 4.141 1.00 69.19 100 TYR A CA 1
ATOM 816 C C . TYR A 1 100 ? -11.473 -9.406 3.324 1.00 69.19 100 TYR A C 1
ATOM 818 O O . TYR A 1 100 ? -12.307 -9.643 2.430 1.00 69.19 100 TYR A O 1
#

InterPro domains:
  IPR016032 Signal transduction response regulator, C-terminal effector [SSF46894] (32-91)
  IPR036388 Winged helix-like DNA-binding domain superfamily [G3DSA:1.10.10.10] (10-99)

Sequence (100 aa):
MSPLIWKLRRSLNANMLAEFEASFSQIHQSFFENLQKDFPRLTHAEKRLCAFIRLNLSTKEIAMVMNQDPNSVRIARVRLRRKLGLTSKSESLSEFLSRY